Protein AF-A0A5N4C289-F1 (afdb_monomer_lite)

InterPro domains:
  IPR000555 JAB1/MPN/MOV34 metalloenzyme domain [PF01398] (1-46)
  IPR024969 EIF3F/CSN6-like, C-terminal [PF13012] (125-157)
  IPR037518 MPN domain [PS50249] (1-73)

Secondary structure (DSSP, 8-state):
-HHHHHHHHHHHHH-TT----EEEEESSS--HHHHHHHHHHHHHSSSPEEEEEE-S-TTSS-EEEEEEEEEE--TTS--EEEEEEE-------HHHHHHHHHHHHGGGSTTS--PPPPHHHHHHHHHHHHHHHHHHHHHHHHHHHHHHHHHHHHHHHHT-

pLDDT: mean 88.39, std 6.46, range [57.56, 96.62]

Radius of gyration: 26.29 Å; chains: 1; bounding box: 60×38×80 Å

Sequence (160 aa):
MEFAKNMYELHKKVSPNELILGWYATGHDITEHSVLIHQYYSQEAPSPTHLTVDTSLQNGRMSIKAYVSTLMGVPGRTVGVMFTPLTVKYAYYDTERIEVDLIMKTCFSPNRVIGLSSDSQQFGDFETMLNSNISDLLMVTYLANLTQSQITLNEKLVNL

Organism: Camelus dromedarius (NCBI:txid9838)

Foldseek 3Di:
DVVVVVVVVVVCVVPVPDAQQADEDEDDDDDPVNQVRRVVVVVRDVKHKYKYWYPVCPVVDTDIWIWTWDFDDDPPDDIDTDTDIDDDDDDDDPVRVVVVVVLVVLVVDPVSDDDDDDPVVVVVVVVVVVVVVVVVVVVVVVVVVVVVVVVVVVVVVVVD

Structure (mmCIF, N/CA/C/O backbone):
data_AF-A0A5N4C289-F1
#
_entry.id   AF-A0A5N4C289-F1
#
loop_
_atom_site.group_PDB
_atom_site.id
_atom_site.type_symbol
_atom_site.label_atom_id
_atom_site.label_alt_id
_atom_site.label_comp_id
_atom_site.label_asym_id
_atom_site.label_entity_id
_atom_site.label_seq_id
_atom_site.pdbx_PDB_ins_code
_atom_site.Cartn_x
_atom_site.Cartn_y
_atom_site.Cartn_z
_atom_site.occupancy
_atom_site.B_iso_or_equiv
_atom_site.auth_seq_id
_atom_site.auth_comp_id
_atom_site.auth_asym_id
_atom_site.auth_atom_id
_atom_site.pdbx_PDB_model_num
ATOM 1 N N . MET A 1 1 ? -10.640 -2.087 22.409 1.00 65.38 1 MET A N 1
ATOM 2 C CA . MET A 1 1 ? -11.484 -1.061 21.753 1.00 65.38 1 MET A CA 1
ATOM 3 C C . MET A 1 1 ? -11.047 0.366 22.077 1.00 65.38 1 MET A C 1
ATOM 5 O O . MET A 1 1 ? -11.098 1.208 21.195 1.00 65.38 1 MET A O 1
ATOM 9 N N . GLU A 1 2 ? -10.604 0.657 23.304 1.00 86.62 2 GLU A N 1
ATOM 10 C CA . GLU A 1 2 ? -10.248 2.019 23.744 1.00 86.62 2 GLU A CA 1
ATOM 11 C C . GLU A 1 2 ? -9.082 2.645 22.959 1.00 86.62 2 GLU A C 1
ATOM 13 O O . GLU A 1 2 ? -9.137 3.813 22.594 1.00 86.62 2 GLU A O 1
ATOM 18 N N . PHE A 1 3 ? -8.085 1.842 22.576 1.00 92.25 3 PHE A N 1
ATOM 19 C CA . PHE A 1 3 ? -6.956 2.317 21.771 1.00 92.25 3 PHE A CA 1
ATOM 20 C C . PHE A 1 3 ? -7.377 2.939 20.427 1.00 92.25 3 PHE A C 1
ATOM 22 O O . PHE A 1 3 ? -6.904 4.015 20.075 1.00 92.25 3 PHE A O 1
ATOM 29 N N . ALA A 1 4 ? -8.287 2.290 19.689 1.00 89.25 4 ALA A N 1
ATOM 30 C CA . ALA A 1 4 ? -8.738 2.780 18.385 1.00 89.25 4 ALA A CA 1
ATOM 31 C C . ALA A 1 4 ? -9.498 4.110 18.505 1.00 89.25 4 ALA A C 1
ATOM 33 O O . ALA A 1 4 ? -9.333 4.990 17.663 1.00 89.25 4 ALA A O 1
ATOM 34 N N . LYS A 1 5 ? -10.280 4.276 19.580 1.00 90.06 5 LYS A N 1
ATOM 35 C CA . LYS A 1 5 ? -10.990 5.526 19.880 1.00 90.06 5 LYS A CA 1
ATOM 36 C C . LYS A 1 5 ? -10.013 6.647 20.232 1.00 90.06 5 LYS A C 1
ATOM 38 O O . LYS A 1 5 ? -10.077 7.707 19.621 1.00 90.06 5 LYS A O 1
ATOM 43 N N . ASN A 1 6 ? -9.047 6.372 21.109 1.00 94.06 6 ASN A N 1
ATOM 44 C CA . ASN A 1 6 ? -8.016 7.343 21.483 1.00 94.06 6 ASN A CA 1
ATOM 45 C C . ASN A 1 6 ? -7.198 7.801 20.267 1.00 94.06 6 ASN A C 1
ATOM 47 O O . ASN A 1 6 ? -6.943 8.991 20.098 1.00 94.06 6 ASN A O 1
ATOM 51 N N . MET A 1 7 ? -6.812 6.869 19.392 1.00 92.56 7 MET A N 1
ATOM 52 C CA . MET A 1 7 ? -6.072 7.197 18.174 1.00 92.56 7 MET A CA 1
ATOM 53 C C . MET A 1 7 ? -6.918 8.036 17.208 1.00 92.56 7 MET A C 1
ATOM 55 O O . MET A 1 7 ? -6.434 9.032 16.675 1.00 92.56 7 MET A O 1
ATOM 59 N N . TYR A 1 8 ? -8.196 7.690 17.026 1.00 91.69 8 TYR A N 1
ATOM 60 C CA . TYR A 1 8 ? -9.111 8.474 16.196 1.00 91.69 8 TYR A CA 1
ATOM 61 C C . TYR A 1 8 ? -9.287 9.908 16.719 1.00 91.69 8 TYR A C 1
ATOM 63 O O . TYR A 1 8 ? -9.251 10.857 15.938 1.00 91.69 8 TYR A O 1
ATOM 71 N N . GLU A 1 9 ? -9.408 10.097 18.034 1.00 92.38 9 GLU A N 1
ATOM 72 C CA . GLU A 1 9 ? -9.478 11.432 18.639 1.00 92.38 9 GLU A CA 1
ATOM 73 C C . GLU A 1 9 ? -8.209 12.257 18.393 1.00 92.38 9 GLU A C 1
ATOM 75 O O . GLU A 1 9 ? -8.299 13.462 18.150 1.00 92.38 9 GLU A O 1
ATOM 80 N N . LEU A 1 10 ? -7.029 11.630 18.429 1.00 94.19 10 LEU A N 1
ATOM 81 C CA . LEU A 1 10 ? -5.764 12.297 18.111 1.00 94.19 10 LEU A CA 1
ATOM 82 C C . LEU A 1 10 ? -5.702 12.715 16.638 1.00 94.19 10 LEU A C 1
ATOM 84 O O . LEU A 1 10 ? -5.391 13.871 16.355 1.00 94.19 10 LEU A O 1
ATOM 88 N N . HIS A 1 11 ? -6.062 11.822 15.715 1.00 93.94 11 HIS A N 1
ATOM 89 C CA . HIS A 1 11 ? -6.138 12.136 14.285 1.00 93.94 11 HIS A CA 1
ATOM 90 C C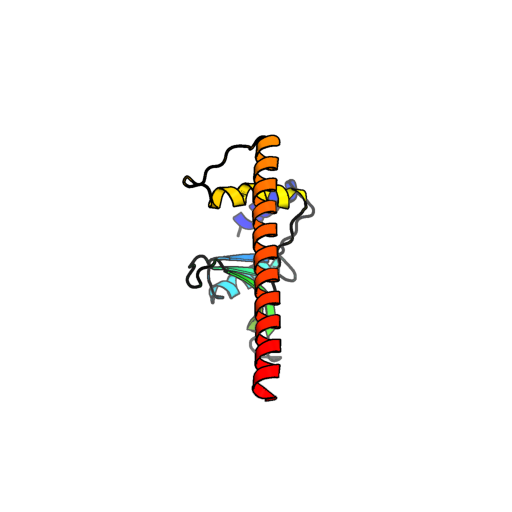 . HIS A 1 11 ? -7.105 13.286 14.005 1.00 93.94 11 HIS A C 1
ATOM 92 O O . HIS A 1 11 ? -6.760 14.240 13.313 1.00 93.94 11 HIS A O 1
ATOM 98 N N . LYS A 1 12 ? -8.271 13.279 14.654 1.00 93.75 12 LYS A N 1
ATOM 99 C CA . LYS A 1 12 ? -9.278 14.332 14.499 1.00 93.75 12 LYS A CA 1
ATOM 100 C C . LYS A 1 12 ? -8.819 15.701 15.010 1.00 93.75 12 LYS A C 1
ATOM 102 O O . LYS A 1 12 ? -9.287 16.719 14.504 1.00 93.75 12 LYS A O 1
ATOM 107 N N . LYS A 1 13 ? -7.901 15.743 15.986 1.00 94.81 13 LYS A N 1
ATOM 108 C CA . LYS A 1 13 ? -7.256 16.991 16.437 1.00 94.81 13 LYS A CA 1
ATOM 109 C C . LYS A 1 13 ? -6.277 17.544 15.405 1.00 94.81 13 LYS A C 1
ATOM 111 O O . LYS A 1 13 ? -6.166 18.759 15.289 1.00 94.81 13 LYS A O 1
ATOM 116 N N . VAL A 1 14 ? -5.568 16.674 14.685 1.00 96.62 14 VAL A N 1
ATOM 117 C CA . VAL A 1 14 ? -4.619 17.076 13.634 1.00 96.62 14 VAL A CA 1
ATOM 118 C C . VAL A 1 14 ? -5.365 17.476 12.365 1.00 96.62 14 VAL A C 1
ATOM 120 O O . VAL A 1 14 ? -5.051 18.492 11.752 1.00 96.62 14 VAL A O 1
ATOM 123 N N . SER A 1 15 ? -6.356 16.684 11.965 1.00 92.69 15 SER A N 1
ATOM 124 C CA . SER A 1 15 ? -7.132 16.883 10.746 1.00 92.69 15 SER A CA 1
ATOM 125 C C . SER A 1 15 ? -8.599 16.500 10.973 1.00 92.69 15 SER A C 1
ATOM 127 O O . SER A 1 15 ? -8.951 15.321 10.974 1.00 92.69 15 SER A O 1
ATOM 129 N N . PRO A 1 16 ? -9.504 17.485 11.130 1.00 94.19 16 PRO A N 1
ATOM 130 C CA . PRO A 1 16 ? -10.907 17.220 11.458 1.00 94.19 16 PRO A CA 1
ATOM 131 C C . PRO A 1 16 ? -11.709 16.601 10.302 1.00 94.19 16 PRO A C 1
ATOM 133 O O . PRO A 1 16 ? -12.798 16.078 10.534 1.00 94.19 16 PRO A O 1
ATOM 136 N N . ASN A 1 17 ? -11.178 16.654 9.077 1.00 94.31 17 ASN A N 1
ATOM 137 C CA . ASN A 1 17 ? -11.810 16.102 7.876 1.00 94.31 17 ASN A CA 1
ATOM 138 C C . ASN A 1 17 ? -11.572 14.589 7.706 1.00 94.31 17 ASN A C 1
ATOM 140 O O . ASN A 1 17 ? -12.147 13.986 6.801 1.00 94.31 17 ASN A O 1
ATOM 144 N N . GLU A 1 18 ? -10.734 13.968 8.543 1.00 91.00 18 GLU A N 1
ATOM 145 C CA . GLU A 1 18 ? -10.462 12.531 8.473 1.00 91.00 18 GLU A CA 1
ATOM 146 C C . GLU A 1 18 ? -11.631 11.708 9.040 1.00 91.00 18 GLU A C 1
ATOM 148 O O . GLU A 1 18 ? -12.145 11.945 10.140 1.00 91.00 18 GLU A O 1
ATOM 153 N N . LEU A 1 19 ? -12.049 10.698 8.277 1.00 91.06 19 LEU A N 1
ATOM 154 C CA . LEU A 1 19 ? -13.116 9.766 8.632 1.00 91.06 19 LEU A CA 1
ATOM 155 C C . LEU A 1 19 ? -12.584 8.334 8.620 1.00 91.06 19 LEU A C 1
ATOM 157 O O . LEU A 1 19 ? -11.635 8.007 7.910 1.00 91.06 19 LEU A O 1
ATOM 161 N N . ILE A 1 20 ? -13.222 7.461 9.398 1.00 91.62 20 ILE A N 1
ATOM 162 C CA . ILE A 1 20 ? -12.877 6.040 9.425 1.00 91.62 20 ILE A CA 1
ATOM 163 C C . ILE A 1 20 ? -13.340 5.406 8.109 1.00 91.62 20 ILE A C 1
ATOM 165 O O . ILE A 1 20 ? -14.537 5.294 7.855 1.00 91.62 20 ILE A O 1
ATOM 169 N N . LEU A 1 21 ? -12.384 4.986 7.279 1.00 91.81 21 LEU A N 1
ATOM 170 C CA . LEU A 1 21 ? -12.656 4.329 5.993 1.00 91.81 21 LEU A CA 1
ATOM 171 C C . LEU A 1 21 ? -12.638 2.800 6.083 1.00 91.81 21 LEU A C 1
ATOM 173 O O . LEU A 1 21 ? -13.182 2.125 5.211 1.00 91.81 21 LEU A O 1
ATOM 177 N N . GLY A 1 22 ? -12.005 2.235 7.111 1.00 93.31 22 GLY A N 1
ATOM 178 C CA . GLY A 1 22 ? -11.842 0.794 7.243 1.00 93.31 22 GLY A CA 1
ATOM 179 C C . GLY A 1 22 ? -10.620 0.403 8.063 1.00 93.31 22 GLY A C 1
ATOM 180 O O . GLY A 1 22 ? -10.195 1.141 8.950 1.00 93.31 22 GLY A O 1
ATOM 181 N N . TRP A 1 23 ? -10.074 -0.777 7.776 1.00 93.81 23 TRP A N 1
ATOM 182 C CA . TRP A 1 23 ? -8.996 -1.391 8.549 1.00 93.81 23 TRP A CA 1
ATOM 183 C C . TRP A 1 23 ? -8.111 -2.275 7.664 1.00 93.81 23 TRP A C 1
ATOM 185 O O . TRP A 1 23 ? -8.530 -2.744 6.604 1.00 93.81 23 TRP A O 1
ATOM 195 N N . TYR A 1 24 ? -6.880 -2.526 8.104 1.00 94.44 24 TYR A N 1
ATOM 196 C CA . TYR A 1 24 ? -5.933 -3.375 7.385 1.00 94.44 24 TYR A CA 1
ATOM 197 C C . TYR A 1 24 ? -5.476 -4.562 8.238 1.00 94.44 24 TYR A C 1
ATOM 199 O O . TYR A 1 24 ? -5.480 -4.496 9.467 1.00 94.44 24 TYR A O 1
ATOM 207 N N . ALA A 1 25 ? -5.066 -5.642 7.579 1.00 93.69 25 ALA A N 1
ATOM 208 C CA . ALA A 1 25 ? -4.415 -6.793 8.188 1.00 93.69 25 ALA A CA 1
ATOM 209 C C . ALA A 1 25 ? -3.197 -7.225 7.377 1.00 93.69 25 ALA A C 1
ATOM 211 O O . ALA A 1 25 ? -3.116 -7.009 6.167 1.00 93.69 25 ALA A O 1
ATOM 212 N N . THR A 1 26 ? -2.263 -7.879 8.051 1.00 92.62 26 THR A N 1
ATOM 213 C CA . THR A 1 26 ? -1.156 -8.580 7.408 1.00 92.62 26 THR A CA 1
ATOM 214 C C . THR A 1 26 ? -1.584 -10.008 7.071 1.00 92.62 26 THR A C 1
ATOM 216 O O . THR A 1 26 ? -2.179 -10.700 7.895 1.00 92.62 26 THR A O 1
ATOM 219 N N . GLY A 1 27 ? -1.316 -10.451 5.844 1.00 89.44 27 GLY A N 1
ATOM 220 C CA . GLY A 1 27 ? -1.729 -11.763 5.345 1.00 89.44 27 GLY A CA 1
ATOM 221 C C . GLY A 1 27 ? -2.040 -11.755 3.849 1.00 89.44 27 GLY A C 1
ATOM 222 O O . GLY A 1 27 ? -2.319 -10.711 3.264 1.00 89.44 27 GLY A O 1
ATOM 223 N N . HIS A 1 28 ? -1.976 -12.933 3.228 1.00 85.75 28 HIS A N 1
ATOM 224 C CA . HIS A 1 28 ? -2.223 -13.113 1.793 1.00 85.75 28 HIS A CA 1
ATOM 225 C C . HIS A 1 28 ? -3.713 -13.279 1.451 1.00 85.75 28 HIS A C 1
ATOM 227 O O . HIS A 1 28 ? -4.145 -12.862 0.367 1.00 85.75 28 HIS A O 1
ATOM 233 N N . ASP A 1 29 ? -4.478 -13.842 2.392 1.00 85.38 29 ASP A N 1
ATOM 234 C CA . ASP A 1 29 ? -5.892 -14.182 2.259 1.00 85.38 29 ASP A CA 1
ATOM 235 C C . ASP A 1 29 ? -6.712 -13.723 3.470 1.00 85.38 29 ASP A C 1
ATOM 237 O O . ASP A 1 29 ? -6.190 -13.404 4.542 1.00 85.38 29 ASP A O 1
ATOM 241 N N . ILE A 1 30 ? -8.029 -13.680 3.271 1.00 88.56 30 ILE A N 1
ATOM 242 C CA . ILE A 1 30 ? -9.000 -13.327 4.303 1.00 88.56 30 ILE A CA 1
ATOM 243 C C . ILE A 1 30 ? -9.141 -14.500 5.271 1.00 88.56 30 ILE A C 1
ATOM 245 O O . ILE A 1 30 ? -9.357 -15.639 4.863 1.00 88.56 30 ILE A O 1
ATOM 249 N N . THR A 1 31 ? -9.061 -14.201 6.564 1.00 88.62 31 THR A N 1
ATOM 250 C CA . THR A 1 31 ? -9.195 -15.198 7.631 1.00 88.62 31 THR A CA 1
ATOM 251 C C . THR A 1 31 ? -10.581 -15.134 8.265 1.00 88.62 31 THR A C 1
ATOM 253 O O . THR A 1 31 ? -11.299 -14.144 8.127 1.00 88.62 31 THR A O 1
ATOM 256 N N . GLU A 1 32 ? -10.961 -16.163 9.020 1.00 85.88 32 GLU A N 1
ATOM 257 C CA . GLU A 1 32 ? -12.209 -16.159 9.797 1.00 85.88 32 GLU A CA 1
ATOM 258 C C . GLU A 1 32 ? -12.259 -14.987 10.795 1.00 85.88 32 GLU A C 1
ATOM 260 O O . GLU A 1 32 ? -13.291 -14.334 10.962 1.00 85.88 32 GLU A O 1
ATOM 265 N N . HIS A 1 33 ? -11.113 -14.637 11.388 1.00 88.75 33 HIS A N 1
ATOM 266 C CA . HIS A 1 33 ? -10.989 -13.497 12.297 1.00 88.75 33 HIS A CA 1
ATOM 267 C C . HIS A 1 33 ? -11.307 -12.158 11.623 1.00 88.75 33 HIS A C 1
ATOM 269 O O . HIS A 1 33 ? -11.749 -11.224 12.298 1.00 88.75 33 HIS A O 1
ATOM 275 N N . SER A 1 34 ? -11.150 -12.066 10.298 1.00 89.19 34 SER A N 1
ATOM 276 C CA . SER A 1 34 ? -11.506 -10.864 9.553 1.00 89.19 34 SER A CA 1
ATOM 277 C C . SER A 1 34 ? -12.996 -10.545 9.656 1.00 89.19 34 SER A C 1
ATOM 279 O O . SER A 1 34 ? -13.349 -9.372 9.694 1.00 89.19 34 SER A O 1
ATOM 281 N N . VAL A 1 35 ? -13.873 -11.548 9.779 1.00 88.06 35 VAL A N 1
ATOM 282 C CA . VAL A 1 35 ? -15.326 -11.333 9.919 1.00 88.06 35 VAL A CA 1
ATOM 283 C C . VAL A 1 35 ? -15.655 -10.620 11.234 1.00 88.06 35 VAL A C 1
ATOM 285 O O . VAL A 1 35 ? -16.455 -9.686 11.244 1.00 88.06 35 VAL A O 1
ATOM 288 N N . LEU A 1 36 ? -14.996 -11.006 12.332 1.00 89.31 36 LEU A N 1
ATOM 289 C CA . LEU A 1 36 ? -15.222 -10.421 13.659 1.00 89.31 36 LEU A CA 1
ATOM 290 C C . LEU A 1 36 ? -14.771 -8.957 13.722 1.00 89.31 36 LEU A C 1
ATOM 292 O O . LEU A 1 36 ? -15.499 -8.095 14.217 1.00 89.31 36 LEU A O 1
ATOM 296 N N . ILE A 1 37 ? -13.582 -8.663 13.187 1.00 91.38 37 ILE A N 1
ATOM 297 C CA . ILE A 1 37 ? -13.049 -7.294 13.129 1.00 91.38 37 ILE A CA 1
ATOM 298 C C . ILE A 1 37 ? -13.917 -6.433 12.207 1.00 91.38 37 ILE A C 1
ATOM 300 O O . ILE A 1 37 ? -14.223 -5.280 12.517 1.00 91.38 37 ILE A O 1
ATOM 304 N N . HIS A 1 38 ? -14.371 -7.006 11.094 1.00 90.31 38 HIS A N 1
ATOM 305 C CA . HIS A 1 38 ? -15.231 -6.313 10.147 1.00 90.31 38 HIS A CA 1
ATOM 306 C C . HIS A 1 38 ? -16.592 -5.953 10.741 1.00 90.31 38 HIS A C 1
ATOM 308 O O . HIS A 1 38 ? -17.074 -4.838 10.541 1.00 90.31 38 HIS A O 1
ATOM 314 N N . GLN A 1 39 ? -17.197 -6.856 11.514 1.00 88.75 39 GLN A N 1
ATOM 315 C CA . GLN A 1 39 ? -18.452 -6.588 12.213 1.00 88.75 39 GLN A CA 1
ATOM 316 C C . GLN A 1 39 ? -18.311 -5.434 13.212 1.00 88.75 39 GLN A C 1
ATOM 318 O O . GLN A 1 39 ? -19.220 -4.613 13.314 1.00 88.75 39 GLN A O 1
ATOM 323 N N . TYR A 1 40 ? -17.169 -5.332 13.900 1.00 89.56 40 TYR A N 1
ATOM 324 C CA . TYR A 1 40 ? -16.888 -4.201 14.781 1.00 89.56 40 TYR A CA 1
ATOM 325 C C . TYR A 1 40 ? -16.847 -2.872 14.012 1.00 89.56 40 TYR A C 1
ATOM 327 O O . TYR A 1 40 ? -17.587 -1.948 14.339 1.00 89.56 40 TYR A O 1
ATOM 335 N N . TYR A 1 41 ? -16.055 -2.779 12.941 1.00 91.31 41 TYR A N 1
ATOM 336 C CA . TYR A 1 41 ? -15.952 -1.535 12.166 1.00 91.31 41 TYR A CA 1
ATOM 337 C C . TYR A 1 41 ? -17.210 -1.199 11.359 1.00 91.31 41 TYR A C 1
ATOM 339 O O . TYR A 1 41 ? -17.423 -0.034 11.034 1.00 91.31 41 TYR A O 1
ATOM 347 N N . SER A 1 42 ? -18.073 -2.178 11.082 1.00 87.88 42 SER A N 1
ATOM 348 C CA . SER A 1 42 ? -19.377 -1.941 10.445 1.00 87.88 42 SER A CA 1
ATOM 349 C C . SER A 1 42 ? -20.348 -1.174 11.350 1.00 87.88 42 SER A C 1
ATOM 351 O O . SER A 1 42 ? -21.319 -0.610 10.858 1.00 87.88 42 SER A O 1
ATOM 353 N N . GLN A 1 43 ? -20.105 -1.148 12.666 1.00 87.25 43 GLN A N 1
ATOM 354 C CA . GLN A 1 43 ? -20.861 -0.308 13.602 1.00 87.25 43 GLN A CA 1
ATOM 355 C C . GLN A 1 43 ? -20.365 1.144 13.611 1.00 87.25 43 GLN A C 1
ATOM 357 O O . GLN A 1 43 ? -21.138 2.050 13.905 1.00 87.25 43 GLN A O 1
ATOM 362 N N . GLU A 1 44 ? -19.090 1.362 13.283 1.00 85.56 44 GLU A N 1
ATOM 363 C CA . GLU A 1 44 ? -18.428 2.671 13.347 1.00 85.56 44 GLU A CA 1
ATOM 364 C C . GLU A 1 44 ? -18.443 3.406 11.991 1.00 85.56 44 GLU A C 1
ATOM 366 O O . GLU A 1 44 ? -18.397 4.634 11.952 1.00 85.56 44 GLU A O 1
ATOM 371 N N . ALA A 1 45 ? -18.527 2.678 10.870 1.00 85.25 45 ALA A N 1
ATOM 372 C CA . ALA A 1 45 ? -18.553 3.240 9.521 1.00 85.25 45 ALA A CA 1
ATOM 373 C C . ALA A 1 45 ? -19.575 2.521 8.614 1.00 85.25 45 ALA A C 1
ATOM 375 O O . ALA A 1 45 ? -19.687 1.297 8.671 1.00 85.25 45 ALA A O 1
ATOM 376 N N . PRO A 1 46 ? -20.281 3.245 7.722 1.00 80.25 46 PRO A N 1
ATOM 377 C CA . PRO A 1 46 ? -21.336 2.676 6.874 1.00 80.25 46 PRO A CA 1
ATOM 378 C C . PRO A 1 46 ? -20.827 1.715 5.781 1.00 80.25 46 PRO A C 1
ATOM 380 O O . PRO A 1 46 ? -21.621 0.975 5.206 1.00 80.25 46 PRO A O 1
ATOM 383 N N . SER A 1 47 ? -19.521 1.695 5.492 1.00 85.12 47 SER A N 1
ATOM 384 C CA . SER A 1 47 ? -18.911 0.770 4.525 1.00 85.12 47 SER A CA 1
ATOM 385 C C . SER A 1 47 ? -17.395 0.637 4.750 1.00 85.12 47 SER A C 1
ATOM 387 O O . SER A 1 47 ? -16.609 1.257 4.026 1.00 85.12 47 SER A O 1
ATOM 389 N N . PRO A 1 48 ? -16.947 -0.128 5.760 1.00 92.25 48 PRO A N 1
ATOM 390 C CA . PRO A 1 48 ? -15.523 -0.262 6.028 1.00 92.25 48 PRO A CA 1
ATOM 391 C C . PRO A 1 48 ? -14.833 -1.071 4.921 1.00 92.25 48 PRO A C 1
ATOM 393 O O . PRO A 1 48 ? -15.290 -2.146 4.530 1.00 92.25 48 PRO A O 1
ATOM 396 N N . THR A 1 49 ? -13.709 -0.561 4.426 1.00 93.44 49 THR A N 1
ATOM 397 C CA . THR A 1 49 ? -12.840 -1.261 3.470 1.00 93.44 49 THR A CA 1
ATOM 398 C C . THR A 1 49 ? -11.796 -2.078 4.224 1.00 93.44 49 THR A C 1
ATOM 400 O O . THR A 1 49 ? -11.127 -1.565 5.120 1.00 93.44 49 THR A O 1
ATOM 403 N N . HIS A 1 50 ? -11.634 -3.345 3.858 1.00 94.44 50 HIS A N 1
ATOM 404 C CA . HIS A 1 50 ? -10.612 -4.217 4.420 1.00 94.44 50 HIS A CA 1
ATOM 405 C C . HIS A 1 50 ? -9.413 -4.321 3.472 1.00 94.44 50 HIS A C 1
ATOM 407 O O . HIS A 1 50 ? -9.562 -4.763 2.336 1.00 94.44 50 HIS A O 1
ATOM 413 N N . LEU A 1 51 ? -8.222 -3.940 3.927 1.00 94.25 51 LEU A N 1
ATOM 414 C CA . LEU A 1 51 ? -6.973 -4.108 3.177 1.00 94.25 51 LEU A CA 1
ATOM 415 C C . LEU A 1 51 ? -6.164 -5.286 3.725 1.00 94.25 51 LEU A C 1
ATOM 417 O O . LEU A 1 51 ? -5.935 -5.374 4.927 1.00 94.25 51 LEU A O 1
ATOM 421 N N . THR A 1 52 ? -5.677 -6.163 2.853 1.00 93.62 52 THR A N 1
ATOM 422 C CA . THR A 1 52 ? -4.736 -7.231 3.214 1.00 93.62 52 THR A CA 1
ATOM 423 C C . THR A 1 52 ? -3.383 -6.961 2.577 1.00 93.62 52 THR A C 1
ATOM 425 O O . THR A 1 52 ? -3.296 -6.789 1.355 1.00 93.62 52 THR A O 1
ATOM 428 N N . VAL A 1 53 ? -2.336 -6.943 3.396 1.00 93.50 53 VAL A N 1
ATOM 429 C CA . VAL A 1 53 ? -0.951 -6.739 2.967 1.00 93.50 53 VAL A CA 1
ATOM 430 C C . VAL A 1 53 ? -0.180 -8.040 3.146 1.00 93.50 53 VAL A C 1
ATOM 432 O O . VAL A 1 53 ? 0.073 -8.483 4.268 1.00 93.50 53 VAL A O 1
ATOM 435 N N . ASP A 1 54 ? 0.210 -8.650 2.034 1.00 92.12 54 ASP A N 1
ATOM 436 C CA . ASP A 1 54 ? 0.990 -9.879 2.020 1.00 92.12 54 ASP A CA 1
ATOM 437 C C . ASP A 1 54 ? 2.486 -9.582 2.142 1.00 92.12 54 ASP A C 1
ATOM 439 O O . ASP A 1 54 ? 3.124 -9.090 1.206 1.00 92.12 54 ASP A O 1
ATOM 443 N N . THR A 1 55 ? 3.051 -9.921 3.297 1.00 89.44 55 THR A N 1
ATOM 444 C CA . THR A 1 55 ? 4.479 -9.784 3.600 1.00 89.44 55 THR A CA 1
ATOM 445 C C . THR A 1 55 ? 5.276 -11.063 3.346 1.00 89.44 55 THR A C 1
ATOM 447 O O . THR A 1 55 ? 6.489 -11.064 3.536 1.00 89.44 55 THR A O 1
ATOM 450 N N . SER A 1 56 ? 4.634 -12.153 2.912 1.00 86.25 56 SER A N 1
ATOM 451 C CA . SER A 1 56 ? 5.299 -13.448 2.730 1.00 86.25 56 SER A CA 1
ATOM 452 C C . SER A 1 56 ? 6.233 -13.494 1.517 1.00 86.25 56 SER A C 1
ATOM 454 O O . SER A 1 56 ? 7.062 -14.395 1.425 1.00 86.25 56 SER A O 1
ATOM 456 N N . LEU A 1 57 ? 6.104 -12.534 0.588 1.00 80.38 57 LEU A N 1
ATOM 457 C CA . LEU A 1 57 ? 6.887 -12.420 -0.651 1.00 80.38 57 LEU A CA 1
ATOM 458 C C . LEU A 1 57 ? 6.941 -13.716 -1.489 1.00 80.38 57 LEU A C 1
ATOM 460 O O . LEU A 1 57 ? 7.794 -13.839 -2.366 1.00 80.38 57 LEU A O 1
ATOM 464 N N . GLN A 1 58 ? 6.013 -14.661 -1.296 1.00 80.56 58 GLN A N 1
ATOM 465 C CA . GLN A 1 58 ? 6.024 -15.948 -2.007 1.00 80.56 58 GLN A CA 1
ATOM 466 C C . GLN A 1 58 ? 5.949 -15.771 -3.529 1.00 80.56 58 GLN A C 1
ATOM 468 O O . GLN A 1 58 ? 6.571 -16.516 -4.278 1.00 80.56 58 GLN A O 1
ATOM 473 N N . ASN A 1 59 ? 5.264 -14.720 -3.984 1.00 76.25 59 ASN A N 1
ATOM 474 C CA . ASN A 1 59 ? 5.146 -14.355 -5.396 1.00 76.25 59 ASN A CA 1
ATOM 475 C C . ASN A 1 59 ? 6.244 -13.383 -5.875 1.00 76.25 59 ASN A C 1
ATOM 477 O O . ASN A 1 59 ? 6.063 -12.698 -6.881 1.00 76.25 59 ASN A O 1
ATOM 481 N N . GLY A 1 60 ? 7.342 -13.239 -5.126 1.00 81.44 60 GLY A N 1
ATOM 482 C CA . GLY A 1 60 ? 8.449 -12.327 -5.437 1.00 81.44 60 GLY A CA 1
ATOM 483 C C . GLY A 1 60 ? 8.121 -10.836 -5.293 1.00 81.44 60 GLY A C 1
ATOM 484 O O . GLY A 1 60 ? 8.967 -9.991 -5.573 1.00 81.44 60 GLY A O 1
ATOM 485 N N . ARG A 1 61 ? 6.907 -10.490 -4.852 1.00 83.94 61 ARG A N 1
ATOM 486 C CA . ARG A 1 61 ? 6.462 -9.112 -4.610 1.00 83.94 61 ARG A CA 1
ATOM 487 C C . ARG A 1 61 ? 5.522 -9.044 -3.414 1.00 83.94 61 ARG A C 1
ATOM 489 O O . ARG A 1 61 ? 4.724 -9.957 -3.208 1.00 83.94 61 ARG A O 1
ATOM 496 N N . MET A 1 62 ? 5.589 -7.944 -2.668 1.00 88.44 62 MET A N 1
ATOM 497 C CA . MET A 1 62 ? 4.568 -7.601 -1.677 1.00 88.44 62 MET A CA 1
ATOM 498 C C . MET A 1 62 ? 3.252 -7.335 -2.414 1.00 88.44 62 MET A C 1
ATOM 500 O O . MET A 1 62 ? 3.225 -6.543 -3.359 1.00 88.44 62 MET A O 1
ATOM 504 N N . SER A 1 63 ? 2.174 -8.015 -2.023 1.00 89.62 63 SER A N 1
ATOM 505 C CA . SER A 1 63 ? 0.866 -7.843 -2.658 1.00 89.62 63 SER A CA 1
ATOM 506 C C . SER A 1 63 ? -0.109 -7.148 -1.715 1.00 89.62 63 SER A C 1
ATOM 508 O O . SER A 1 63 ? -0.173 -7.459 -0.529 1.00 89.62 63 SER A O 1
ATOM 510 N N . ILE A 1 64 ? -0.846 -6.172 -2.245 1.00 92.38 64 ILE A N 1
ATOM 511 C CA . ILE A 1 64 ? -1.883 -5.445 -1.514 1.00 92.38 64 ILE A CA 1
ATOM 512 C C . ILE A 1 64 ? -3.201 -5.708 -2.226 1.00 92.38 64 ILE A C 1
ATOM 514 O O . ILE A 1 64 ? -3.325 -5.462 -3.428 1.00 92.38 64 ILE A O 1
ATOM 518 N N . LYS A 1 65 ? -4.178 -6.222 -1.482 1.00 93.06 65 LYS A N 1
ATOM 519 C CA . LYS A 1 65 ? -5.546 -6.433 -1.958 1.00 93.06 65 LYS A CA 1
ATOM 520 C C . LYS A 1 65 ? -6.492 -5.648 -1.057 1.00 93.06 65 LYS A C 1
ATOM 522 O O . LYS A 1 65 ? -6.267 -5.558 0.148 1.00 93.06 65 LYS A O 1
ATOM 527 N N . ALA A 1 66 ? -7.537 -5.079 -1.640 1.00 94.56 66 ALA A N 1
ATOM 528 C CA . ALA A 1 66 ? -8.601 -4.422 -0.896 1.00 94.56 66 ALA A CA 1
ATOM 529 C C . ALA A 1 66 ? -9.909 -5.176 -1.110 1.00 94.56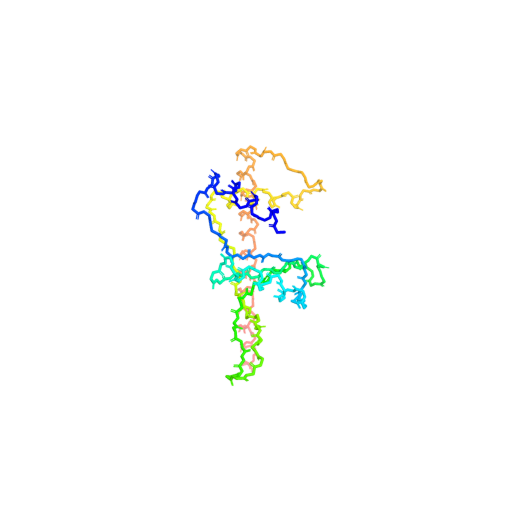 66 ALA A C 1
ATOM 531 O O . ALA A 1 66 ? -10.135 -5.747 -2.176 1.00 94.56 66 ALA A O 1
ATOM 532 N N . TYR A 1 67 ? -10.770 -5.149 -0.106 1.00 94.00 67 TYR A N 1
ATOM 533 C CA . TYR A 1 67 ? -12.061 -5.808 -0.115 1.00 94.00 67 TYR A CA 1
ATOM 534 C C . TYR A 1 67 ? -13.119 -4.901 0.489 1.00 94.00 67 TYR A C 1
ATOM 536 O O . TYR A 1 67 ? -12.870 -4.191 1.464 1.00 94.00 67 TYR A O 1
ATOM 544 N N . VAL A 1 68 ? -14.326 -4.978 -0.055 1.00 92.56 68 VAL A N 1
ATOM 545 C CA . VAL A 1 68 ? -15.521 -4.390 0.548 1.00 92.56 68 VAL A CA 1
ATOM 546 C C . VAL A 1 68 ? -16.483 -5.498 0.942 1.00 92.56 68 VAL A C 1
ATOM 548 O O . VAL A 1 68 ? -16.612 -6.503 0.240 1.00 92.56 68 VAL A O 1
ATOM 551 N N . SER A 1 69 ? -17.164 -5.337 2.071 1.00 88.88 69 SER A N 1
ATOM 552 C CA . SER A 1 69 ? -18.192 -6.287 2.477 1.00 88.88 69 SER A CA 1
ATOM 553 C C . SER A 1 69 ? -19.464 -6.115 1.673 1.00 88.88 69 SER A C 1
ATOM 555 O O . SER A 1 69 ? -19.995 -5.013 1.553 1.00 88.88 69 SER A O 1
ATOM 557 N N . THR A 1 70 ? -20.011 -7.226 1.209 1.00 84.31 70 THR A N 1
ATOM 558 C CA . THR A 1 70 ? -21.361 -7.320 0.669 1.00 84.31 70 THR A CA 1
ATOM 559 C C . THR A 1 70 ? -22.128 -8.338 1.505 1.00 84.31 70 THR A C 1
ATOM 561 O O . THR A 1 70 ? -21.670 -9.464 1.703 1.00 84.31 70 THR A O 1
ATOM 564 N N . LEU A 1 71 ? -23.279 -7.930 2.041 1.00 79.44 71 LEU A N 1
ATOM 565 C CA . LEU A 1 71 ? -24.165 -8.845 2.756 1.00 79.44 71 LEU A CA 1
ATOM 566 C C . LEU A 1 71 ? -24.696 -9.878 1.762 1.00 79.44 71 LEU A C 1
ATOM 568 O O . LEU A 1 71 ? -25.260 -9.518 0.729 1.00 79.44 71 LEU A O 1
ATOM 572 N N . MET A 1 72 ? -24.515 -11.156 2.074 1.00 78.06 72 MET A N 1
ATOM 573 C CA . MET A 1 72 ? -24.965 -12.262 1.241 1.00 78.06 72 MET A CA 1
ATOM 574 C C . MET A 1 72 ? -25.764 -13.234 2.102 1.00 78.06 72 MET A C 1
ATOM 576 O O . MET A 1 72 ? -25.252 -13.822 3.050 1.00 78.06 72 MET A O 1
ATOM 580 N N . GLY A 1 73 ? -27.040 -13.411 1.783 1.00 72.69 73 GLY A N 1
ATOM 581 C CA . GLY A 1 73 ? -27.915 -14.303 2.532 1.00 72.69 73 GLY A CA 1
ATOM 582 C C . GLY A 1 73 ? -29.280 -14.440 1.879 1.00 72.69 73 GLY A C 1
ATOM 583 O O . GLY A 1 73 ? -29.729 -13.561 1.146 1.00 72.69 73 GLY A O 1
ATOM 584 N N . VAL A 1 74 ? -29.940 -15.564 2.146 1.00 78.56 74 VAL A N 1
ATOM 585 C CA . VAL A 1 74 ? -31.338 -15.783 1.762 1.00 78.56 74 VAL A CA 1
ATOM 586 C C . VAL A 1 74 ? -32.257 -15.135 2.804 1.00 78.56 74 VAL A C 1
ATOM 588 O O . VAL A 1 74 ? -32.001 -15.296 4.002 1.00 78.56 74 VAL A O 1
ATOM 591 N N . PRO A 1 75 ? -33.338 -14.445 2.390 1.00 73.31 75 PRO A N 1
ATOM 592 C CA . PRO A 1 75 ? -34.315 -13.890 3.321 1.00 73.31 75 PRO A CA 1
ATOM 593 C C . PRO A 1 75 ? -34.822 -14.968 4.294 1.00 73.31 75 PRO A C 1
ATOM 595 O O . PRO A 1 75 ? -35.292 -16.021 3.868 1.00 73.31 75 PRO A O 1
ATOM 598 N N . GLY A 1 76 ? -34.700 -14.720 5.602 1.00 70.75 76 GLY A N 1
ATOM 599 C CA . GLY A 1 76 ? -35.163 -15.636 6.654 1.00 70.75 76 GLY A CA 1
ATOM 600 C C . GLY A 1 76 ? -34.168 -16.716 7.110 1.00 70.75 76 GLY A C 1
ATOM 601 O O . GLY A 1 76 ? -34.546 -17.568 7.913 1.00 70.75 76 GLY A O 1
ATOM 602 N N . ARG A 1 77 ? -32.910 -16.706 6.644 1.00 77.06 77 ARG A N 1
ATOM 603 C CA . ARG A 1 77 ? -31.822 -17.581 7.137 1.00 77.06 77 ARG A CA 1
ATOM 604 C C . ARG A 1 77 ? -30.553 -16.780 7.468 1.00 77.06 77 ARG A C 1
ATOM 606 O O . ARG A 1 77 ? -30.570 -15.554 7.441 1.00 77.06 77 ARG A O 1
ATOM 613 N N . THR A 1 78 ? -29.466 -17.474 7.820 1.00 72.38 78 THR A N 1
ATOM 614 C CA . THR A 1 78 ? -28.167 -16.881 8.168 1.00 72.38 78 THR A CA 1
ATOM 615 C C . THR A 1 78 ? -27.685 -15.919 7.084 1.00 72.38 78 THR A C 1
ATOM 617 O O . THR A 1 78 ? -27.505 -16.307 5.929 1.00 72.38 78 THR A O 1
ATOM 620 N N . VAL A 1 79 ? -27.466 -14.666 7.473 1.00 74.69 79 VAL A N 1
ATOM 621 C CA . VAL A 1 79 ? -26.840 -13.644 6.634 1.00 74.69 79 VAL A CA 1
ATOM 622 C C . VAL A 1 79 ? -25.332 -13.759 6.826 1.00 74.69 79 VAL A C 1
ATOM 624 O O . VAL A 1 79 ? -24.832 -13.574 7.932 1.00 74.69 79 VAL A O 1
ATOM 627 N N . GLY A 1 80 ? -24.620 -14.120 5.763 1.00 75.69 80 GLY A N 1
ATOM 628 C CA . GLY A 1 80 ? -23.165 -14.103 5.712 1.00 75.69 80 GLY A CA 1
ATOM 629 C C . GLY A 1 80 ? -22.641 -12.760 5.209 1.00 75.69 80 GLY A C 1
ATOM 630 O O . GLY A 1 80 ? -23.359 -11.970 4.590 1.00 75.69 80 GLY A O 1
ATOM 631 N N . VAL A 1 81 ? -21.360 -12.509 5.455 1.00 81.44 81 VAL A N 1
ATOM 632 C CA . VAL A 1 81 ? -20.638 -11.379 4.866 1.00 81.44 81 VAL A CA 1
ATOM 633 C C . VAL A 1 81 ? -19.674 -11.944 3.834 1.00 81.44 81 VAL A C 1
ATOM 635 O O . VAL A 1 81 ? -18.820 -12.762 4.168 1.00 81.44 81 VAL A O 1
ATOM 638 N N . MET A 1 82 ? -19.824 -11.527 2.581 1.00 87.25 82 MET A N 1
ATOM 639 C CA . MET A 1 82 ? -18.875 -11.834 1.518 1.00 87.25 82 MET A CA 1
ATOM 640 C C . MET A 1 82 ? -17.933 -10.648 1.330 1.00 87.25 82 MET A C 1
ATOM 642 O O . MET A 1 82 ? -18.360 -9.495 1.361 1.00 87.25 82 MET A O 1
ATOM 646 N N . PHE A 1 83 ? -16.653 -10.930 1.118 1.00 91.25 83 PHE A N 1
ATOM 647 C CA . PHE A 1 83 ? -15.659 -9.919 0.788 1.00 91.25 83 PHE A CA 1
ATOM 648 C C . PHE A 1 83 ? -15.457 -9.875 -0.723 1.00 91.25 83 PHE A C 1
ATOM 650 O O . PHE A 1 83 ? -14.927 -10.812 -1.321 1.00 91.25 83 PHE A O 1
ATOM 657 N N . THR A 1 84 ? -15.879 -8.778 -1.338 1.00 91.19 84 THR A N 1
ATOM 658 C CA . THR A 1 84 ? -15.733 -8.548 -2.775 1.00 91.19 84 THR A CA 1
ATOM 659 C C . THR A 1 84 ? -14.415 -7.814 -3.023 1.00 91.19 84 THR A C 1
ATOM 661 O O . THR A 1 84 ? -14.217 -6.743 -2.439 1.00 91.19 84 THR A O 1
ATOM 664 N N . PRO A 1 85 ? -13.497 -8.354 -3.846 1.00 92.81 85 PRO A N 1
ATOM 665 C CA . PRO A 1 85 ? -12.214 -7.713 -4.109 1.00 92.81 85 PRO A CA 1
ATOM 666 C C . PRO A 1 85 ? -12.392 -6.405 -4.885 1.00 92.81 85 PRO A C 1
ATOM 668 O O . PRO A 1 85 ? -13.215 -6.303 -5.795 1.00 92.81 85 PRO A O 1
ATOM 671 N N . LEU A 1 86 ? -11.576 -5.416 -4.536 1.00 93.25 86 LEU A N 1
ATOM 672 C CA . LEU A 1 86 ? -11.499 -4.108 -5.170 1.00 93.25 86 LEU A CA 1
ATOM 673 C C . LEU A 1 86 ? -10.138 -3.913 -5.837 1.00 93.25 86 LEU A C 1
ATOM 675 O O . LEU A 1 86 ? -9.098 -4.346 -5.333 1.00 93.25 86 LEU A O 1
ATOM 679 N N . THR A 1 87 ? -10.142 -3.197 -6.959 1.00 93.38 87 THR A N 1
ATOM 680 C CA . THR A 1 87 ? -8.912 -2.785 -7.638 1.00 93.38 87 THR A CA 1
ATOM 681 C C . THR A 1 87 ? -8.241 -1.661 -6.857 1.00 93.38 87 THR A C 1
ATOM 683 O O . THR A 1 87 ? -8.797 -0.572 -6.726 1.00 93.38 87 THR A O 1
ATOM 686 N N . VAL A 1 88 ? -7.020 -1.908 -6.385 1.00 92.50 88 VAL A N 1
ATOM 687 C CA . VAL A 1 88 ? -6.196 -0.912 -5.691 1.00 92.50 88 VAL A CA 1
ATOM 688 C C . VAL A 1 88 ? -5.354 -0.145 -6.708 1.00 92.50 88 VAL A C 1
ATOM 690 O O . VAL A 1 88 ? -4.732 -0.741 -7.589 1.00 92.50 88 VAL A O 1
ATOM 693 N N . LYS A 1 89 ? -5.322 1.182 -6.582 1.00 94.38 89 LYS A N 1
ATOM 694 C CA . LYS A 1 89 ? -4.433 2.067 -7.341 1.00 94.38 89 LYS A CA 1
ATOM 695 C C . LYS A 1 89 ? -3.764 3.039 -6.382 1.00 94.38 89 LYS A C 1
ATOM 697 O O . LYS A 1 89 ? -4.415 3.540 -5.471 1.00 94.38 89 LYS A O 1
ATOM 702 N N . TYR A 1 90 ? -2.487 3.316 -6.617 1.00 90.38 90 TYR A N 1
ATOM 703 C CA . TYR A 1 90 ? -1.774 4.363 -5.898 1.00 90.38 90 TYR A CA 1
ATOM 704 C C . TYR A 1 90 ? -2.082 5.709 -6.546 1.00 90.38 90 TYR A C 1
ATOM 706 O O . TYR A 1 90 ? -1.918 5.867 -7.756 1.00 90.38 90 TYR A O 1
ATOM 714 N N . ALA A 1 91 ? -2.537 6.654 -5.734 1.00 92.19 91 ALA A N 1
ATOM 715 C CA . ALA A 1 91 ? -2.606 8.061 -6.084 1.00 92.19 91 ALA A CA 1
ATOM 716 C C . ALA A 1 91 ? -1.522 8.780 -5.280 1.00 92.19 91 ALA A C 1
ATOM 718 O O . ALA A 1 91 ? -1.351 8.492 -4.098 1.00 92.19 91 ALA A O 1
ATOM 719 N N . TYR A 1 92 ? -0.784 9.662 -5.936 1.00 91.06 92 TYR A N 1
ATOM 720 C CA . TYR A 1 92 ? 0.294 10.443 -5.344 1.00 91.06 92 TYR A CA 1
ATOM 721 C C . TYR A 1 92 ? 0.117 11.901 -5.751 1.00 91.06 92 TYR A C 1
ATOM 723 O O . TYR A 1 92 ? -0.317 12.182 -6.873 1.00 91.06 92 TYR A O 1
ATOM 731 N N . TYR A 1 93 ? 0.459 12.818 -4.852 1.00 92.88 93 TYR A N 1
ATOM 732 C CA . TYR A 1 93 ? 0.604 14.228 -5.201 1.00 92.88 93 TYR A CA 1
ATOM 733 C C . TYR A 1 93 ? 1.942 14.475 -5.908 1.00 92.8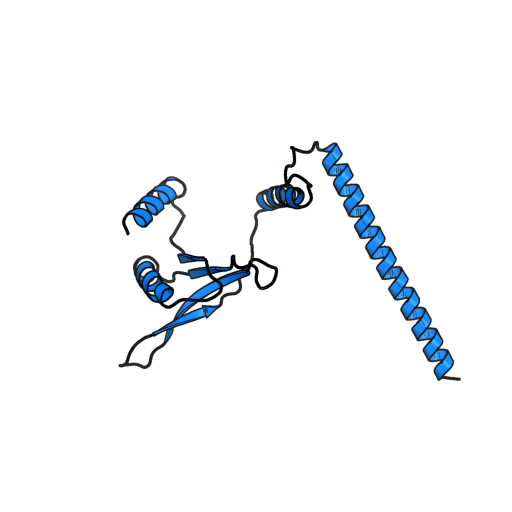8 93 TYR A C 1
ATOM 735 O O . TYR A 1 93 ? 2.888 13.699 -5.762 1.00 92.88 93 TYR A O 1
ATOM 743 N N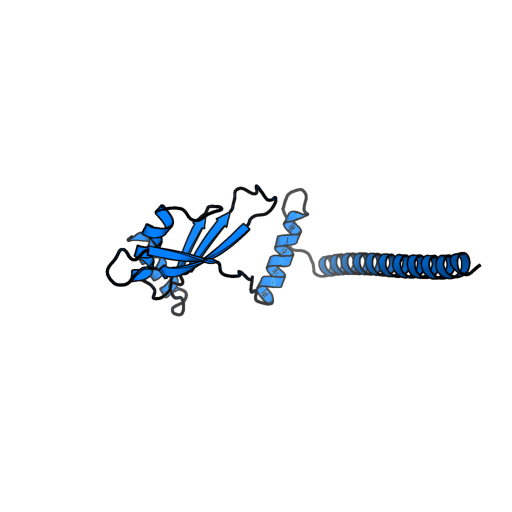 . ASP A 1 94 ? 2.045 15.574 -6.658 1.00 89.31 94 ASP A N 1
ATOM 744 C CA . ASP A 1 94 ? 3.271 15.905 -7.399 1.00 89.31 94 ASP A CA 1
ATOM 745 C C . ASP A 1 94 ? 4.492 16.018 -6.474 1.00 89.31 94 ASP A C 1
ATOM 747 O O . ASP A 1 94 ? 5.558 15.491 -6.788 1.00 89.31 94 ASP A O 1
ATOM 751 N N . THR A 1 95 ? 4.327 16.626 -5.296 1.00 91.00 95 THR A N 1
ATOM 752 C CA . THR A 1 95 ? 5.404 16.747 -4.302 1.00 91.00 95 THR A CA 1
ATOM 753 C C . THR A 1 95 ? 5.813 15.392 -3.724 1.00 91.00 95 THR A C 1
ATOM 755 O O . THR A 1 95 ? 7.003 15.098 -3.640 1.00 91.00 95 THR A O 1
ATOM 758 N N . GLU A 1 96 ? 4.843 14.540 -3.375 1.00 92.00 96 GLU A N 1
ATOM 759 C CA . GLU A 1 96 ? 5.121 13.199 -2.842 1.00 92.00 96 GLU A CA 1
ATOM 760 C C . GLU A 1 96 ? 5.835 12.333 -3.874 1.00 92.00 96 GLU A C 1
ATOM 762 O O . GLU A 1 96 ? 6.731 11.569 -3.534 1.00 92.00 96 GLU A O 1
ATOM 767 N N . ARG A 1 97 ? 5.477 12.469 -5.155 1.00 90.06 97 ARG A N 1
ATOM 768 C CA . ARG A 1 97 ? 6.123 11.728 -6.237 1.00 90.06 97 ARG A CA 1
ATOM 769 C C . ARG A 1 97 ? 7.624 12.004 -6.295 1.00 90.06 97 ARG A C 1
ATOM 771 O O . ARG A 1 97 ? 8.392 11.064 -6.478 1.00 90.06 97 ARG A O 1
ATOM 778 N N . ILE A 1 98 ? 8.030 13.266 -6.153 1.00 88.19 98 ILE A N 1
ATOM 779 C CA . ILE A 1 98 ? 9.445 13.666 -6.178 1.00 88.19 98 ILE A CA 1
ATOM 780 C C . ILE A 1 98 ? 10.189 13.044 -4.989 1.00 88.19 98 ILE A C 1
ATOM 782 O O . ILE A 1 98 ? 11.280 12.501 -5.153 1.00 88.19 98 ILE A O 1
ATOM 786 N N . GLU A 1 99 ? 9.586 13.076 -3.801 1.00 87.62 99 GLU A N 1
ATOM 787 C CA . GLU A 1 99 ? 10.174 12.484 -2.597 1.00 87.62 99 GLU A CA 1
ATOM 788 C C . GLU A 1 99 ? 10.271 10.955 -2.693 1.00 87.62 99 GLU A C 1
ATOM 790 O O . GLU A 1 99 ? 11.310 10.372 -2.381 1.00 87.62 99 GLU A O 1
ATOM 795 N N . VAL A 1 100 ? 9.218 10.296 -3.177 1.00 90.81 100 VAL A N 1
ATOM 796 C CA . VAL A 1 100 ? 9.194 8.842 -3.370 1.00 90.81 100 VAL A CA 1
ATOM 797 C C . VAL A 1 100 ? 10.249 8.408 -4.386 1.00 90.81 100 VAL A C 1
ATOM 799 O O . VAL A 1 100 ? 10.927 7.411 -4.147 1.00 90.81 100 VAL A O 1
ATOM 802 N N . ASP A 1 101 ? 10.436 9.153 -5.480 1.00 88.25 101 ASP A N 1
ATOM 803 C CA . ASP A 1 101 ? 11.502 8.887 -6.454 1.00 88.25 101 ASP A CA 1
ATOM 804 C C . ASP A 1 101 ? 12.891 8.993 -5.810 1.00 88.25 101 ASP A C 1
ATOM 806 O O . ASP A 1 101 ? 13.724 8.095 -5.958 1.00 88.25 101 ASP A O 1
ATOM 810 N N . LEU A 1 102 ? 13.114 10.034 -5.000 1.00 86.44 102 LEU A N 1
ATOM 811 C CA . LEU A 1 102 ? 14.359 10.194 -4.257 1.00 86.44 102 LEU A CA 1
ATOM 812 C C . LEU A 1 102 ? 14.598 9.013 -3.305 1.00 86.44 102 LEU A C 1
ATOM 814 O O . LEU A 1 102 ? 15.681 8.430 -3.312 1.00 86.44 102 LEU A O 1
ATOM 818 N N . ILE A 1 103 ? 13.592 8.599 -2.531 1.00 90.31 103 ILE A N 1
ATOM 819 C CA . ILE A 1 103 ? 13.698 7.447 -1.623 1.00 90.31 103 ILE A CA 1
ATOM 820 C C . ILE A 1 103 ? 13.947 6.155 -2.411 1.00 90.31 103 ILE A C 1
ATOM 822 O O . ILE A 1 103 ? 14.752 5.327 -1.978 1.00 90.31 103 ILE A O 1
ATOM 826 N N . MET A 1 104 ? 13.330 5.985 -3.583 1.00 88.88 104 MET A N 1
ATOM 827 C CA . MET A 1 104 ? 13.500 4.804 -4.435 1.00 88.88 104 MET A CA 1
ATOM 828 C C . MET A 1 104 ? 14.956 4.621 -4.888 1.00 88.88 104 MET A C 1
ATOM 830 O O . MET A 1 104 ? 15.436 3.486 -4.956 1.00 88.88 104 MET A O 1
ATOM 834 N N . LYS A 1 105 ? 15.710 5.710 -5.091 1.00 86.50 105 LYS A N 1
ATOM 835 C CA . LYS A 1 105 ? 17.155 5.649 -5.393 1.00 86.50 105 LYS A CA 1
ATOM 836 C C . LYS A 1 105 ? 17.958 4.938 -4.298 1.00 86.50 105 LYS A C 1
ATOM 838 O O . LYS A 1 105 ? 18.960 4.283 -4.588 1.00 86.50 105 LYS A O 1
ATOM 843 N N . THR A 1 106 ? 17.481 4.967 -3.052 1.00 88.25 106 THR A N 1
ATOM 844 C CA . THR A 1 106 ? 18.095 4.258 -1.917 1.00 88.25 106 THR A CA 1
ATOM 845 C C . THR A 1 106 ? 18.165 2.750 -2.131 1.00 88.25 106 THR A C 1
ATOM 847 O O . THR A 1 106 ? 19.114 2.115 -1.673 1.00 88.25 106 THR A O 1
ATOM 850 N N . CYS A 1 107 ? 17.209 2.161 -2.855 1.00 86.06 107 CYS A N 1
ATOM 851 C CA . CYS A 1 107 ? 17.203 0.726 -3.140 1.00 86.06 107 CYS A CA 1
ATOM 852 C C . CYS A 1 107 ? 18.382 0.280 -4.016 1.00 86.06 107 CYS A C 1
ATOM 854 O O . CYS A 1 107 ? 18.766 -0.886 -3.943 1.00 86.06 107 CYS A O 1
ATOM 856 N N . PHE A 1 108 ? 18.959 1.189 -4.808 1.00 83.06 108 PHE A N 1
ATOM 857 C CA . PHE A 1 108 ? 20.101 0.917 -5.685 1.00 83.06 108 PHE A CA 1
ATOM 858 C C . PHE A 1 108 ? 21.451 1.225 -5.022 1.00 83.06 108 PHE A C 1
ATOM 860 O O . PHE A 1 108 ? 22.495 0.821 -5.532 1.00 83.06 108 PHE A O 1
ATOM 867 N N . SER A 1 109 ? 21.447 1.912 -3.875 1.00 86.44 109 SER A N 1
ATOM 868 C CA . SER A 1 109 ? 22.659 2.172 -3.098 1.00 86.44 109 SER A CA 1
ATOM 869 C C . SER A 1 109 ? 23.112 0.896 -2.374 1.00 86.44 109 SER A C 1
ATOM 871 O O . SER A 1 109 ? 22.297 0.259 -1.698 1.00 86.44 109 SER A O 1
ATOM 873 N N . PRO A 1 110 ? 24.407 0.530 -2.427 1.00 85.12 110 PRO A N 1
ATOM 874 C CA . PRO A 1 110 ? 24.916 -0.704 -1.821 1.00 85.12 110 PRO A CA 1
ATOM 875 C C . PRO A 1 110 ? 24.685 -0.762 -0.305 1.00 85.12 110 PRO A C 1
ATOM 877 O O . PRO A 1 110 ? 24.429 -1.832 0.241 1.00 85.12 110 PRO A O 1
ATOM 880 N N . ASN A 1 111 ? 24.709 0.393 0.367 1.00 89.12 111 ASN A N 1
ATOM 881 C CA . ASN A 1 111 ? 24.481 0.498 1.810 1.00 89.12 111 ASN A CA 1
ATOM 882 C C . ASN A 1 111 ? 23.046 0.912 2.168 1.00 89.12 111 ASN A C 1
ATOM 884 O O . ASN A 1 111 ? 22.768 1.135 3.342 1.00 89.12 111 ASN A O 1
ATOM 888 N N . ARG A 1 112 ? 22.140 1.049 1.186 1.00 87.62 112 ARG A N 1
ATOM 889 C CA . ARG A 1 112 ? 20.782 1.597 1.375 1.00 87.62 112 ARG A CA 1
ATOM 890 C C . ARG A 1 112 ? 20.766 2.932 2.127 1.00 87.62 112 ARG A C 1
ATOM 892 O O . ARG A 1 112 ? 19.887 3.193 2.942 1.00 87.62 112 ARG A O 1
ATOM 899 N N . VAL A 1 113 ? 21.750 3.776 1.840 1.00 84.25 113 VAL A N 1
ATOM 900 C CA . VAL A 1 113 ? 21.826 5.151 2.336 1.00 84.25 113 VAL A CA 1
ATOM 901 C C . VAL A 1 113 ? 22.118 6.053 1.149 1.00 84.25 113 VAL A C 1
ATOM 903 O O . VAL A 1 113 ? 22.978 5.735 0.323 1.00 84.25 113 VAL A O 1
ATOM 906 N N . ILE A 1 114 ? 21.399 7.168 1.075 1.00 83.50 114 ILE A N 1
ATOM 907 C CA . ILE A 1 114 ? 21.644 8.254 0.129 1.00 83.50 114 ILE A CA 1
ATOM 908 C C . ILE A 1 114 ? 21.720 9.563 0.913 1.00 83.50 114 ILE A C 1
ATOM 910 O O . ILE A 1 114 ? 20.998 9.755 1.891 1.00 83.50 114 ILE A O 1
ATOM 914 N N . GLY A 1 115 ? 22.638 10.440 0.516 1.00 81.50 115 GLY A N 1
ATOM 915 C CA . GLY A 1 115 ? 22.655 11.821 0.987 1.00 81.50 115 GLY A CA 1
ATOM 916 C C . GLY A 1 115 ? 21.734 12.688 0.134 1.00 81.50 115 GLY A C 1
ATOM 917 O O . GLY A 1 115 ? 21.301 12.273 -0.940 1.00 81.50 115 GLY A O 1
ATOM 918 N N . LEU A 1 116 ? 21.477 13.915 0.587 1.00 80.62 116 LEU A N 1
ATOM 919 C CA . LEU A 1 116 ? 20.864 14.921 -0.275 1.00 80.62 116 LEU A CA 1
ATOM 920 C C . LEU A 1 116 ? 21.806 15.206 -1.450 1.00 80.62 116 LEU A C 1
ATOM 922 O O . LEU A 1 116 ? 22.960 15.590 -1.257 1.00 80.62 116 LEU A O 1
ATOM 926 N N . SER A 1 117 ? 21.316 14.980 -2.664 1.00 79.00 117 SER A N 1
ATOM 927 C CA . SER A 1 117 ? 22.040 15.256 -3.900 1.00 79.00 117 SER A CA 1
ATOM 928 C C . SER A 1 117 ? 21.981 16.742 -4.232 1.00 79.00 117 SER A C 1
ATOM 930 O O . SER A 1 117 ? 20.906 17.342 -4.207 1.00 79.00 117 SER A O 1
ATOM 932 N N . SER A 1 118 ? 23.121 17.320 -4.605 1.00 83.56 118 SER A N 1
ATOM 933 C CA . SER A 1 118 ? 23.153 18.673 -5.172 1.00 83.56 118 SER A CA 1
ATOM 934 C C . SER A 1 118 ? 22.424 18.731 -6.519 1.00 83.56 118 SER A C 1
ATOM 936 O O . SER A 1 118 ? 22.383 17.734 -7.243 1.00 83.56 118 SER A O 1
ATOM 938 N N . ASP A 1 119 ? 21.889 19.897 -6.884 1.00 82.62 119 ASP A N 1
ATOM 939 C CA . ASP A 1 119 ? 21.124 20.070 -8.130 1.00 82.62 119 ASP A CA 1
ATOM 940 C C . ASP A 1 119 ? 21.933 19.667 -9.372 1.00 82.62 119 ASP A C 1
ATOM 942 O O . ASP A 1 119 ? 21.416 19.000 -10.266 1.00 82.62 119 ASP A O 1
ATOM 946 N N . SER A 1 120 ? 23.232 19.981 -9.399 1.00 82.25 120 SER A N 1
ATOM 947 C CA . SER A 1 120 ? 24.123 19.592 -10.499 1.00 82.25 120 SER A CA 1
ATOM 948 C C . SER A 1 120 ? 24.293 18.075 -10.617 1.00 82.25 120 SER A C 1
ATOM 950 O O . SER A 1 120 ? 24.372 17.553 -11.726 1.00 82.25 120 SER A O 1
ATOM 952 N N . GLN A 1 121 ? 24.340 17.356 -9.491 1.00 81.56 121 GLN A N 1
ATOM 953 C CA . GLN A 1 121 ? 24.407 15.891 -9.500 1.00 81.56 121 GLN A CA 1
ATOM 954 C C . GLN A 1 121 ? 23.094 15.282 -9.991 1.00 81.56 121 GLN A C 1
ATOM 956 O O . GLN A 1 121 ? 23.127 14.384 -10.825 1.00 81.56 121 GLN A O 1
ATOM 961 N N . GLN A 1 122 ? 21.948 15.817 -9.557 1.00 82.31 122 GLN A N 1
ATOM 962 C CA . GLN A 1 122 ? 20.640 15.368 -10.048 1.00 82.31 122 GLN A CA 1
ATOM 963 C C . GLN A 1 122 ? 20.499 15.571 -11.561 1.00 82.31 122 GLN A C 1
ATOM 965 O O . GLN A 1 122 ? 19.941 14.718 -12.249 1.00 82.31 122 GLN A O 1
ATOM 970 N N . PHE A 1 123 ? 21.041 16.672 -12.088 1.00 83.81 123 PHE A N 1
ATOM 971 C CA . PHE A 1 123 ? 21.078 16.929 -13.526 1.00 83.81 123 PHE A CA 1
ATOM 972 C C . PHE A 1 123 ? 21.947 15.918 -14.282 1.00 83.81 123 PHE A C 1
ATOM 974 O O . PHE A 1 123 ? 21.539 15.438 -15.338 1.00 83.81 123 PHE A O 1
ATOM 981 N N . GLY A 1 124 ? 23.112 15.558 -13.734 1.00 86.12 124 GLY A N 1
ATOM 982 C CA . GLY A 1 124 ? 23.961 14.508 -14.304 1.00 86.12 124 GLY A CA 1
ATOM 983 C C . GLY A 1 124 ? 23.277 13.137 -14.302 1.00 86.12 124 GLY A C 1
ATOM 984 O O . GLY A 1 124 ? 23.293 12.429 -15.310 1.00 86.12 124 GLY A O 1
ATOM 985 N N . ASP A 1 125 ? 22.599 12.783 -13.210 1.00 83.75 125 ASP A N 1
ATOM 986 C CA . ASP A 1 125 ? 21.809 11.549 -13.123 1.00 83.75 125 ASP A CA 1
ATOM 987 C C . ASP A 1 125 ? 20.678 11.538 -14.163 1.00 83.75 125 ASP A C 1
ATOM 989 O O . ASP A 1 125 ? 20.433 10.530 -14.824 1.00 83.75 125 ASP A O 1
ATOM 993 N N . PHE A 1 126 ? 20.012 12.675 -14.369 1.00 86.00 126 PHE A N 1
ATOM 994 C CA . PHE A 1 126 ? 18.992 12.808 -15.404 1.00 86.00 126 PHE A CA 1
ATOM 995 C C . PHE A 1 126 ? 19.568 12.637 -16.816 1.00 86.00 126 PHE A C 1
ATOM 997 O O . PHE A 1 126 ? 18.981 11.932 -17.635 1.00 86.00 126 PHE A O 1
ATOM 1004 N N . GLU A 1 127 ? 20.731 13.222 -17.101 1.00 90.44 127 GLU A N 1
ATOM 1005 C CA . GLU A 1 127 ? 21.408 13.069 -18.391 1.00 90.44 127 GLU A CA 1
ATOM 1006 C C . GLU A 1 127 ? 21.774 11.604 -18.663 1.00 90.44 127 GLU A C 1
ATOM 1008 O O . GLU A 1 127 ? 21.512 11.085 -19.749 1.00 90.44 127 GLU A O 1
ATOM 1013 N N . THR A 1 128 ? 22.313 10.899 -17.665 1.00 89.75 128 THR A N 1
ATOM 1014 C CA . THR A 1 128 ? 22.607 9.463 -17.796 1.00 89.75 128 THR A CA 1
ATOM 1015 C C . THR A 1 128 ? 21.346 8.632 -18.037 1.00 89.75 128 THR A C 1
ATOM 1017 O O . THR A 1 128 ? 21.353 7.778 -18.925 1.00 89.75 128 THR A O 1
ATOM 1020 N N . MET A 1 129 ? 20.245 8.927 -17.335 1.00 88.69 129 MET A N 1
ATOM 1021 C CA . MET A 1 129 ? 18.946 8.285 -17.561 1.00 88.69 129 MET A CA 1
ATOM 1022 C C . MET A 1 129 ? 18.408 8.560 -18.974 1.00 88.69 129 MET A C 1
ATOM 1024 O O . MET A 1 129 ? 17.866 7.667 -19.625 1.00 88.69 129 MET A O 1
ATOM 1028 N N . LEU A 1 130 ? 18.530 9.787 -19.483 1.00 92.69 130 LEU A N 1
ATOM 1029 C CA . LEU A 1 130 ? 18.107 10.113 -20.846 1.00 92.69 130 LEU A CA 1
ATOM 1030 C C . LEU A 1 130 ? 18.947 9.372 -21.886 1.00 92.69 130 LEU A C 1
ATOM 1032 O O . LEU A 1 130 ? 18.393 8.790 -22.819 1.00 92.69 130 LEU A O 1
ATOM 1036 N N . ASN A 1 131 ? 20.266 9.350 -21.705 1.00 93.75 131 ASN A N 1
ATOM 1037 C CA . ASN A 1 131 ? 21.183 8.670 -22.612 1.00 93.75 131 ASN A CA 1
ATOM 1038 C C . ASN A 1 131 ? 20.901 7.164 -22.688 1.00 93.75 131 ASN A C 1
ATOM 1040 O O . ASN A 1 131 ? 20.897 6.606 -23.787 1.00 93.75 131 ASN A O 1
ATOM 1044 N N . SER A 1 132 ? 20.600 6.507 -21.561 1.00 92.81 132 SER A N 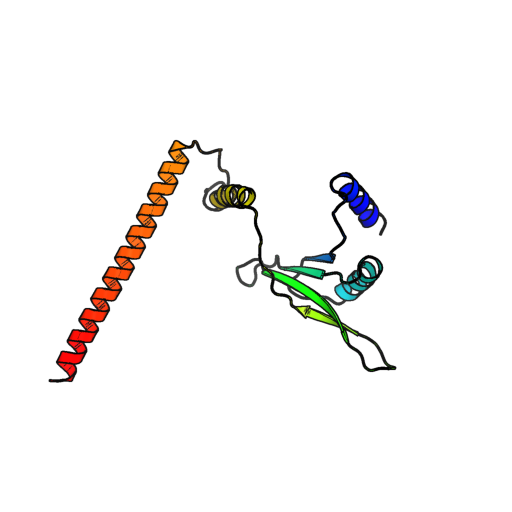1
ATOM 1045 C CA . SER A 1 132 ? 20.223 5.088 -21.571 1.00 92.81 132 SER A CA 1
ATOM 1046 C C . SER A 1 132 ? 18.906 4.856 -22.313 1.00 92.81 132 SER A C 1
ATOM 1048 O O . SER A 1 132 ? 18.845 3.999 -23.189 1.00 92.81 132 SER A O 1
ATOM 1050 N N . ASN A 1 133 ? 17.882 5.675 -22.052 1.00 92.44 133 ASN A N 1
ATOM 1051 C CA . ASN A 1 133 ? 16.593 5.562 -22.740 1.00 92.44 133 ASN A CA 1
ATOM 1052 C C . ASN A 1 133 ? 16.714 5.775 -24.259 1.00 92.44 133 ASN A C 1
ATOM 1054 O O . ASN A 1 133 ? 16.065 5.079 -25.040 1.00 92.44 133 ASN A O 1
ATOM 1058 N N . ILE A 1 134 ? 17.550 6.722 -24.698 1.00 94.69 134 ILE A N 1
ATOM 1059 C CA . ILE A 1 134 ? 17.809 6.953 -26.126 1.00 94.69 134 ILE A CA 1
ATOM 1060 C C . ILE A 1 134 ? 18.534 5.752 -26.738 1.00 94.69 134 ILE A C 1
ATOM 1062 O O . ILE A 1 134 ? 18.158 5.308 -27.822 1.00 94.69 134 ILE A O 1
ATOM 1066 N N . SER A 1 135 ? 19.537 5.200 -26.051 1.00 93.75 135 SER A N 1
ATOM 1067 C CA . SER A 1 135 ? 20.234 3.989 -26.497 1.00 93.75 135 SER A CA 1
ATOM 1068 C C . SER A 1 135 ? 19.267 2.814 -26.674 1.00 93.75 135 SER A C 1
ATOM 1070 O O . SER A 1 135 ? 19.292 2.150 -27.713 1.00 93.75 135 SER A O 1
ATOM 1072 N N . ASP A 1 136 ? 18.369 2.597 -25.712 1.00 95.25 136 ASP A N 1
ATOM 1073 C CA . ASP A 1 136 ? 17.360 1.535 -25.773 1.00 95.25 136 ASP A CA 1
ATOM 1074 C C . ASP A 1 136 ? 16.396 1.743 -26.949 1.00 95.25 136 ASP A C 1
ATOM 1076 O O . ASP A 1 136 ? 16.132 0.816 -27.720 1.00 95.25 136 ASP A O 1
ATOM 1080 N N . LEU A 1 137 ? 15.918 2.974 -27.160 1.00 95.81 137 LEU A N 1
ATOM 1081 C CA . LEU A 1 137 ? 15.042 3.305 -28.286 1.00 95.81 137 LEU A CA 1
ATOM 1082 C C . LEU A 1 137 ? 15.730 3.082 -29.641 1.00 95.81 137 LEU A C 1
ATOM 1084 O O . LEU A 1 137 ? 15.118 2.551 -30.575 1.00 95.81 137 LEU A O 1
ATOM 1088 N N . LEU A 1 138 ? 16.999 3.474 -29.761 1.00 95.38 138 LEU A N 1
ATOM 1089 C CA . LEU A 1 138 ? 17.789 3.267 -30.974 1.00 95.38 138 LEU A CA 1
ATOM 1090 C C . LEU A 1 138 ? 18.007 1.779 -31.243 1.00 95.38 138 LEU A C 1
ATOM 1092 O O . LEU A 1 138 ? 17.863 1.347 -32.387 1.00 95.38 138 LEU A O 1
ATOM 1096 N N . MET A 1 139 ? 18.280 0.983 -30.208 1.00 96.00 139 MET A N 1
ATOM 1097 C CA . MET A 1 139 ? 18.391 -0.470 -30.323 1.00 96.00 139 MET A CA 1
ATOM 1098 C C . MET A 1 139 ? 17.075 -1.094 -30.806 1.00 96.00 139 MET A C 1
ATOM 1100 O O . MET A 1 139 ? 17.089 -1.895 -31.741 1.00 96.00 139 MET A O 1
ATOM 1104 N N . VAL A 1 140 ? 15.936 -0.711 -30.223 1.00 95.50 140 VAL A N 1
ATOM 1105 C CA . VAL A 1 140 ? 14.614 -1.214 -30.639 1.00 95.50 140 VAL A CA 1
ATOM 1106 C C . VAL A 1 140 ? 14.327 -0.851 -32.095 1.00 95.50 140 VAL A C 1
ATOM 1108 O O . VAL A 1 140 ? 13.922 -1.710 -32.878 1.00 95.50 140 VAL A O 1
ATOM 1111 N N . THR A 1 141 ? 14.589 0.397 -32.481 1.00 94.50 141 THR A N 1
ATOM 1112 C CA . THR A 1 141 ? 14.387 0.871 -33.858 1.00 94.50 141 THR A CA 1
ATOM 1113 C C . THR A 1 141 ? 15.296 0.131 -34.838 1.00 94.50 141 THR A C 1
ATOM 1115 O O . THR A 1 141 ? 14.859 -0.288 -35.909 1.00 94.50 141 THR A O 1
ATOM 1118 N N . TYR A 1 142 ? 16.556 -0.087 -34.462 1.00 96.50 142 TYR A N 1
ATOM 1119 C CA . TYR A 1 142 ? 17.508 -0.845 -35.264 1.00 96.50 142 TYR A CA 1
ATOM 1120 C C . TYR A 1 142 ? 17.045 -2.290 -35.483 1.00 96.50 142 TYR A C 1
ATOM 1122 O O . TYR A 1 142 ? 17.008 -2.758 -36.621 1.00 96.50 142 TYR A O 1
ATOM 1130 N N . LEU A 1 143 ? 16.635 -2.981 -34.416 1.00 96.12 143 LEU A N 1
ATOM 1131 C CA . LEU A 1 143 ? 16.131 -4.352 -34.498 1.00 96.12 143 LEU A CA 1
ATOM 1132 C C . LEU A 1 143 ? 14.852 -4.446 -35.337 1.00 96.12 143 LEU A C 1
ATOM 1134 O O . LEU A 1 143 ? 14.726 -5.372 -36.133 1.00 96.12 143 LEU A O 1
ATOM 1138 N N . ALA A 1 144 ? 13.933 -3.485 -35.214 1.00 95.12 144 ALA A N 1
ATOM 1139 C CA . ALA A 1 144 ? 12.724 -3.429 -36.035 1.00 95.12 144 ALA A CA 1
ATOM 1140 C C . ALA A 1 144 ? 13.047 -3.265 -37.531 1.00 95.12 144 ALA A C 1
ATOM 1142 O O . ALA A 1 144 ? 12.488 -3.963 -38.376 1.00 95.12 144 ALA A O 1
ATOM 1143 N N . ASN A 1 145 ? 14.004 -2.398 -37.868 1.00 94.69 145 ASN A N 1
ATOM 1144 C CA . ASN A 1 145 ? 14.439 -2.209 -39.253 1.00 94.69 145 ASN A CA 1
ATOM 1145 C C . ASN A 1 145 ? 15.148 -3.456 -39.811 1.00 94.69 145 ASN A C 1
ATOM 1147 O O . ASN A 1 145 ? 14.964 -3.814 -40.980 1.00 94.69 145 ASN A O 1
ATOM 1151 N N . LEU A 1 146 ? 15.941 -4.142 -38.982 1.00 95.56 146 LEU A N 1
ATOM 1152 C CA . LEU A 1 146 ? 16.604 -5.392 -39.350 1.00 95.56 146 LEU A CA 1
ATOM 1153 C C . LEU A 1 146 ? 15.581 -6.501 -39.634 1.00 95.56 146 LEU A C 1
ATOM 1155 O O . LEU A 1 146 ? 15.674 -7.157 -40.671 1.00 95.56 146 LEU A O 1
ATOM 1159 N N . THR A 1 147 ? 14.592 -6.697 -38.757 1.00 93.56 147 THR A N 1
ATOM 1160 C CA . THR A 1 147 ? 13.555 -7.725 -38.945 1.00 93.56 147 THR A CA 1
ATOM 1161 C C . THR A 1 147 ? 12.680 -7.421 -40.155 1.00 93.56 147 THR A C 1
ATOM 1163 O O . THR A 1 147 ? 12.418 -8.324 -40.944 1.00 93.56 147 THR A O 1
ATOM 1166 N N . GLN A 1 148 ? 12.307 -6.159 -40.385 1.00 94.81 148 GLN A N 1
ATOM 1167 C CA . GLN A 1 148 ? 11.568 -5.760 -41.586 1.00 94.81 148 GLN A CA 1
ATOM 1168 C C . GLN A 1 148 ? 12.360 -6.054 -42.869 1.00 94.81 148 GLN A C 1
ATOM 1170 O O . GLN A 1 148 ? 11.807 -6.564 -43.848 1.00 94.81 148 GLN A O 1
ATOM 1175 N N . SER A 1 149 ? 13.669 -5.786 -42.856 1.00 93.69 149 SER A N 1
ATOM 1176 C CA . SER A 1 149 ? 14.557 -6.101 -43.980 1.00 93.69 149 SER A CA 1
ATOM 1177 C C . SER A 1 149 ? 14.652 -7.611 -44.215 1.00 93.69 149 SER A C 1
ATOM 1179 O O . SER A 1 149 ? 14.559 -8.062 -45.356 1.00 93.69 149 SER A O 1
ATOM 1181 N N . GLN A 1 150 ? 14.773 -8.407 -43.148 1.00 92.81 150 GLN A N 1
ATOM 1182 C CA . GLN A 1 150 ? 14.779 -9.871 -43.227 1.00 92.81 150 GLN A CA 1
ATOM 1183 C C . GLN A 1 150 ? 13.456 -10.434 -43.759 1.00 92.81 150 GLN A C 1
ATOM 1185 O O . GLN A 1 150 ? 13.481 -11.323 -44.606 1.00 92.81 150 GLN A O 1
ATOM 1190 N N . ILE A 1 151 ? 12.309 -9.902 -43.322 1.00 92.56 151 ILE A N 1
ATOM 1191 C CA . ILE A 1 151 ? 10.985 -10.296 -43.829 1.00 92.56 151 ILE A CA 1
ATOM 1192 C C . ILE A 1 151 ? 10.889 -9.998 -45.325 1.00 92.56 151 ILE A C 1
ATOM 1194 O O . ILE A 1 151 ? 10.574 -10.894 -46.099 1.00 92.56 151 ILE A O 1
ATOM 1198 N N . THR A 1 152 ? 11.259 -8.786 -45.745 1.00 92.81 152 THR A N 1
ATOM 1199 C CA . THR A 1 152 ? 11.227 -8.381 -47.161 1.00 92.81 152 THR A CA 1
ATOM 1200 C C . THR A 1 152 ? 12.105 -9.286 -48.032 1.00 92.81 152 THR A C 1
ATOM 1202 O O . THR A 1 152 ? 11.738 -9.639 -49.153 1.00 92.81 152 THR A O 1
ATOM 1205 N N . LEU A 1 153 ? 13.288 -9.666 -47.538 1.00 91.31 153 LEU A N 1
ATOM 1206 C CA . LEU A 1 153 ? 14.171 -10.599 -48.238 1.00 91.31 153 LEU A CA 1
ATOM 1207 C C . LEU A 1 153 ? 13.573 -12.008 -48.305 1.00 91.31 153 LEU A C 1
ATOM 1209 O O . LEU A 1 153 ? 13.590 -12.611 -49.375 1.00 91.31 153 LEU A O 1
ATOM 1213 N N . ASN A 1 154 ? 13.009 -12.512 -47.207 1.00 89.69 154 ASN A N 1
ATOM 1214 C CA . ASN A 1 154 ? 12.350 -13.818 -47.179 1.00 89.69 154 ASN A CA 1
ATOM 1215 C C . ASN A 1 154 ? 11.144 -13.872 -48.123 1.00 89.69 154 ASN A C 1
ATOM 1217 O O . ASN A 1 154 ? 11.008 -14.836 -48.865 1.00 89.69 154 ASN A O 1
ATOM 1221 N N . GLU A 1 155 ? 10.310 -12.833 -48.164 1.00 91.31 155 GLU A N 1
ATOM 1222 C CA . GLU A 1 155 ? 9.193 -12.739 -49.112 1.00 91.31 155 GLU A CA 1
ATOM 1223 C C . GLU A 1 155 ? 9.681 -12.793 -50.565 1.00 91.31 155 GLU A C 1
ATOM 1225 O O . GLU A 1 155 ? 9.082 -13.472 -51.396 1.00 91.31 1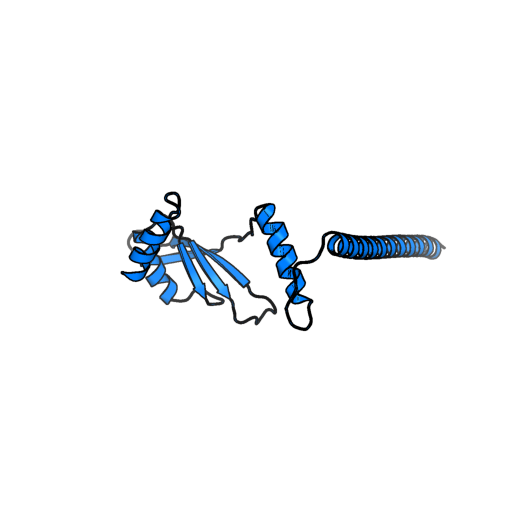55 GLU A O 1
ATOM 1230 N N . LYS A 1 156 ? 10.794 -12.124 -50.887 1.00 89.88 156 LYS A N 1
ATOM 1231 C CA . LYS A 1 156 ? 11.395 -12.198 -52.229 1.00 89.88 156 LYS A CA 1
ATOM 1232 C C . LYS A 1 156 ? 11.976 -13.574 -52.548 1.00 89.88 156 LYS A C 1
ATOM 1234 O O . LYS A 1 156 ? 11.887 -13.991 -53.695 1.00 89.88 156 LYS A O 1
ATOM 1239 N N . LEU A 1 157 ? 12.564 -14.261 -51.568 1.00 82.12 157 LEU A N 1
ATOM 1240 C CA . LEU A 1 157 ? 13.113 -15.610 -51.741 1.00 82.12 157 LEU A CA 1
ATOM 1241 C C . LEU A 1 157 ? 12.026 -16.685 -51.864 1.00 82.12 157 LEU A C 1
ATOM 1243 O O . LEU A 1 157 ? 12.228 -17.646 -52.590 1.00 82.12 157 LEU A O 1
ATOM 1247 N N . VAL A 1 158 ? 10.891 -16.538 -51.176 1.00 83.88 158 VAL A N 1
ATOM 1248 C CA . VAL A 1 158 ? 9.748 -17.469 -51.267 1.00 83.88 158 VAL A CA 1
ATOM 1249 C C . VAL A 1 158 ? 8.983 -17.312 -52.586 1.00 83.88 158 VAL A C 1
ATOM 1251 O O . VAL A 1 158 ? 8.381 -18.270 -53.060 1.00 83.88 158 VAL A O 1
ATOM 1254 N N . ASN A 1 159 ? 9.000 -16.117 -53.181 1.00 71.75 159 ASN A N 1
ATOM 1255 C CA . ASN A 1 159 ? 8.351 -15.829 -54.465 1.00 71.75 159 ASN A CA 1
ATOM 1256 C C . ASN A 1 159 ? 9.234 -16.141 -55.698 1.00 71.75 159 ASN A C 1
ATOM 1258 O O . ASN A 1 159 ? 8.850 -15.783 -56.814 1.00 71.75 159 ASN A O 1
ATOM 1262 N N . LEU A 1 160 ? 10.403 -16.765 -55.499 1.00 57.56 160 LEU A N 1
ATOM 1263 C CA . LEU A 1 160 ? 11.290 -17.317 -56.535 1.00 57.56 160 LEU A CA 1
ATOM 1264 C C . LEU A 1 160 ? 11.050 -18.822 -56.691 1.00 57.56 160 LEU A C 1
ATOM 1266 O O . LEU A 1 160 ? 11.067 -19.283 -57.854 1.00 57.56 160 LEU A O 1
#